Protein AF-A0A0P7CCX8-F1 (afdb_monomer)

Foldseek 3Di:
DFQLQPDFFDWDDDVVQQKIKGKTWDAWDDDPPFIWTKMWIFIWHQDAVQQKIKTFIDIWIQTPVRDIDRPPDPCPRLDMDMDHHPDDDSVVSVVVVVVVSVVVSVCSVVVRCRDDPPPPPPPPPPPPDPPPPPDDDPPDPDDDDD

Nearest PDB structures (foldseek):
  5adx-assembly1_L  TM=3.249E-01  e=1.272E+00  Sus scrofa

pLDDT: mean 76.31, std 19.61, range [38.09, 97.62]

Radius of gyration: 26.57 Å; Cα contacts (8 Å, |Δi|>4): 215; chains: 1; bounding box: 50×37×101 Å

Sequence (146 aa):
MSLITEREPTLLVNDADRRLTYRWVVRRVDEDIDPATLVVNLKIRHHGPSKEFYAELRNETETDRGIGIEKFGWNDPVWHRRKPVARYSRKGLRAFAEATLAALRQADAAGEPLHVDLVDTPPAADPSDTSPPAAAPVDGLSHGAQ

Mean predicted aligned error: 12.58 Å

Structure (mmCIF, N/CA/C/O backbone):
data_AF-A0A0P7CCX8-F1
#
_entry.id   AF-A0A0P7CCX8-F1
#
loop_
_atom_site.group_PDB
_atom_site.id
_atom_site.type_symbol
_atom_site.label_atom_id
_atom_site.label_alt_id
_atom_site.label_comp_id
_atom_site.label_asym_id
_atom_site.label_entity_id
_atom_site.label_seq_id
_atom_site.pdbx_PDB_ins_code
_atom_site.Cartn_x
_atom_site.Cartn_y
_atom_site.Cartn_z
_atom_site.occupancy
_atom_site.B_iso_or_equiv
_atom_site.auth_seq_id
_atom_site.auth_comp_id
_atom_site.auth_asym_id
_atom_site.auth_atom_id
_atom_site.pdbx_PDB_model_num
ATOM 1 N N . MET A 1 1 ? 12.839 -14.669 -7.012 1.00 58.09 1 MET A N 1
ATOM 2 C CA . MET A 1 1 ? 13.257 -13.811 -5.882 1.00 58.09 1 MET A CA 1
ATOM 3 C C . MET A 1 1 ? 12.123 -12.852 -5.604 1.00 58.09 1 MET A C 1
ATOM 5 O O . MET A 1 1 ? 11.561 -12.334 -6.563 1.00 58.09 1 MET A O 1
ATOM 9 N N . SER A 1 2 ? 11.751 -12.686 -4.337 1.00 71.94 2 SER A N 1
ATOM 10 C CA . SER A 1 2 ? 10.514 -12.016 -3.933 1.00 71.94 2 SER A CA 1
ATOM 11 C C . SER A 1 2 ? 10.769 -10.570 -3.517 1.00 71.94 2 SER A C 1
ATOM 13 O O . SER A 1 2 ? 11.336 -10.310 -2.457 1.00 71.94 2 SER A O 1
ATOM 15 N N . LEU A 1 3 ? 10.358 -9.608 -4.349 1.00 77.56 3 LEU A N 1
ATOM 16 C CA . LEU A 1 3 ? 10.630 -8.182 -4.133 1.00 77.56 3 LEU A CA 1
ATOM 17 C C . LEU A 1 3 ? 10.135 -7.679 -2.766 1.00 77.56 3 LEU A C 1
ATOM 19 O O . LEU A 1 3 ? 10.842 -6.926 -2.096 1.00 77.56 3 LEU A O 1
ATOM 23 N N . ILE A 1 4 ? 8.923 -8.070 -2.368 1.00 82.31 4 ILE A N 1
ATOM 24 C CA . ILE A 1 4 ? 8.215 -7.478 -1.226 1.00 82.31 4 ILE A CA 1
ATOM 25 C C . ILE A 1 4 ? 8.736 -8.029 0.110 1.00 82.31 4 ILE A C 1
ATOM 27 O O . ILE A 1 4 ? 8.808 -7.298 1.104 1.00 82.31 4 ILE A O 1
ATOM 31 N N . THR A 1 5 ? 9.114 -9.308 0.137 1.00 80.50 5 THR A N 1
ATOM 32 C CA . THR A 1 5 ? 9.679 -9.963 1.325 1.00 80.50 5 THR A CA 1
ATOM 33 C C . THR A 1 5 ? 11.162 -9.646 1.516 1.00 80.50 5 THR A C 1
ATOM 35 O O . THR A 1 5 ? 11.599 -9.468 2.650 1.00 80.50 5 THR A O 1
ATOM 38 N N . GLU A 1 6 ? 11.941 -9.547 0.435 1.00 79.56 6 GLU A N 1
ATOM 39 C CA . GLU A 1 6 ? 13.407 -9.430 0.513 1.00 79.56 6 GLU A CA 1
ATOM 40 C C . GLU A 1 6 ? 13.910 -7.980 0.592 1.00 79.56 6 GLU A C 1
ATOM 42 O O . GLU A 1 6 ? 15.049 -7.751 1.004 1.00 79.56 6 GLU A O 1
ATOM 47 N N . ARG A 1 7 ? 13.098 -6.988 0.193 1.00 85.06 7 ARG A N 1
ATOM 48 C CA . ARG A 1 7 ? 13.509 -5.574 0.163 1.00 85.06 7 ARG A CA 1
ATOM 49 C C . ARG A 1 7 ? 12.637 -4.698 1.052 1.00 85.06 7 ARG A C 1
ATOM 51 O O . ARG A 1 7 ? 11.408 -4.794 1.059 1.00 85.06 7 ARG A O 1
ATOM 58 N N . GLU A 1 8 ? 13.284 -3.774 1.754 1.00 90.31 8 GLU A N 1
ATOM 59 C CA . GLU A 1 8 ? 12.583 -2.737 2.503 1.00 90.31 8 GLU A CA 1
ATOM 60 C C . GLU A 1 8 ? 12.073 -1.638 1.554 1.00 90.31 8 GLU A C 1
ATOM 62 O O . GLU A 1 8 ? 12.849 -1.118 0.746 1.00 90.31 8 GLU A O 1
ATOM 67 N N . PRO A 1 9 ? 10.780 -1.276 1.622 1.00 92.75 9 PRO A N 1
ATOM 68 C CA . PRO A 1 9 ? 10.239 -0.174 0.842 1.00 92.75 9 PRO A CA 1
ATOM 69 C C . PRO A 1 9 ? 10.674 1.184 1.386 1.00 92.75 9 PRO A C 1
ATOM 71 O O . PRO A 1 9 ? 10.844 1.383 2.590 1.00 92.75 9 PRO A O 1
ATOM 74 N N . THR A 1 10 ? 10.671 2.180 0.509 1.00 94.12 10 THR A N 1
ATOM 75 C CA . THR A 1 10 ? 10.645 3.581 0.928 1.00 94.12 10 THR A CA 1
ATOM 76 C C . THR A 1 10 ? 9.229 3.950 1.362 1.00 94.12 10 THR A C 1
ATOM 78 O O . THR A 1 10 ? 8.278 3.794 0.594 1.00 94.12 10 THR A O 1
ATOM 81 N N . LEU A 1 11 ? 9.071 4.470 2.581 1.00 95.00 11 LEU A N 1
ATOM 82 C CA . LEU A 1 11 ? 7.791 4.988 3.064 1.00 95.00 11 LEU A CA 1
ATOM 83 C C . LEU A 1 11 ? 7.630 6.467 2.694 1.00 95.00 11 LEU A C 1
ATOM 85 O O . LEU A 1 11 ? 8.363 7.325 3.182 1.00 95.00 11 LEU A O 1
ATOM 89 N N . LEU A 1 12 ? 6.612 6.767 1.894 1.00 93.25 12 LEU A N 1
ATOM 90 C CA . LEU A 1 12 ? 6.187 8.122 1.558 1.00 93.25 12 LEU A CA 1
ATOM 91 C C . LEU A 1 12 ? 4.943 8.483 2.375 1.00 93.25 12 LEU A C 1
ATOM 93 O O . LEU A 1 12 ? 3.960 7.738 2.400 1.00 93.25 12 LEU A O 1
ATOM 97 N N . VAL A 1 13 ? 4.975 9.637 3.041 1.00 93.94 13 VAL A N 1
ATOM 98 C CA . VAL A 1 13 ? 3.883 10.117 3.899 1.00 93.94 13 VAL A CA 1
ATOM 99 C C . VAL A 1 13 ? 3.285 11.377 3.296 1.00 93.94 13 VAL A C 1
ATOM 101 O O . VAL A 1 13 ? 3.977 12.378 3.140 1.00 93.94 13 VAL A O 1
ATOM 104 N N . ASN A 1 14 ? 1.987 11.345 3.001 1.00 92.06 14 ASN A N 1
ATOM 105 C CA . ASN A 1 14 ? 1.219 12.531 2.646 1.00 92.06 14 ASN A CA 1
ATOM 106 C C . ASN A 1 14 ? 0.101 12.726 3.679 1.00 92.06 14 ASN A C 1
ATOM 108 O O . ASN A 1 14 ? -0.954 12.089 3.628 1.00 92.06 14 ASN A O 1
ATOM 112 N N . ASP A 1 15 ? 0.356 13.607 4.646 1.00 86.50 15 ASP A N 1
ATOM 113 C CA . ASP A 1 15 ? -0.596 13.925 5.711 1.00 86.50 15 ASP A CA 1
ATOM 114 C C . ASP A 1 15 ? -1.834 14.679 5.201 1.00 86.50 15 ASP A C 1
ATOM 116 O O . ASP A 1 15 ? -2.921 14.477 5.750 1.00 86.50 15 ASP A O 1
ATOM 120 N N . ALA A 1 16 ? -1.694 15.509 4.158 1.00 87.25 16 ALA A N 1
ATOM 121 C CA . ALA A 1 16 ? -2.804 16.271 3.580 1.00 87.25 16 ALA A CA 1
ATOM 122 C C . ALA A 1 16 ? -3.857 15.329 2.976 1.00 87.25 16 ALA A C 1
ATOM 124 O O . ALA A 1 16 ? -5.046 15.443 3.278 1.00 87.25 16 ALA A O 1
ATOM 125 N N . ASP A 1 17 ? -3.392 14.312 2.249 1.00 86.69 17 ASP A N 1
ATOM 126 C CA . ASP A 1 17 ? -4.238 13.299 1.611 1.00 86.69 17 ASP A CA 1
ATOM 127 C C . ASP A 1 17 ? -4.553 12.110 2.526 1.00 86.69 17 ASP A C 1
ATOM 129 O O . ASP A 1 17 ? -5.236 11.168 2.118 1.00 86.69 17 ASP A O 1
ATOM 133 N N . ARG A 1 18 ? -4.059 12.126 3.775 1.00 92.44 18 ARG A N 1
ATOM 134 C CA . ARG A 1 18 ? -4.207 11.022 4.741 1.00 92.44 18 ARG A CA 1
ATOM 135 C C . ARG A 1 18 ? -3.767 9.690 4.123 1.00 92.44 18 ARG A C 1
ATOM 137 O O . ARG A 1 18 ? -4.472 8.680 4.236 1.00 92.44 18 ARG A O 1
ATOM 144 N N . ARG A 1 19 ? -2.616 9.718 3.445 1.00 94.75 19 ARG A N 1
ATOM 145 C CA . ARG A 1 19 ? -2.086 8.624 2.630 1.00 94.75 19 ARG A CA 1
ATOM 146 C C . ARG A 1 19 ? -0.672 8.240 3.060 1.00 94.75 19 ARG A C 1
ATOM 148 O O . ARG A 1 19 ? 0.176 9.095 3.306 1.00 94.75 19 ARG A O 1
ATOM 155 N N . LEU A 1 20 ? -0.431 6.938 3.114 1.00 96.56 20 LEU A N 1
ATOM 156 C CA . LEU A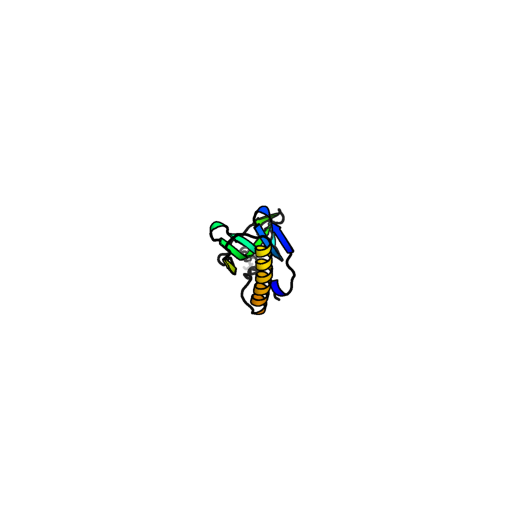 1 20 ? 0.880 6.320 3.280 1.00 96.56 20 LEU A CA 1
ATOM 157 C C . LEU A 1 20 ? 1.144 5.455 2.049 1.00 96.56 20 LEU A C 1
ATOM 159 O O . LEU A 1 20 ? 0.250 4.722 1.631 1.00 96.56 20 LEU A O 1
ATOM 163 N N . THR A 1 21 ? 2.346 5.525 1.488 1.00 95.25 21 THR A N 1
ATOM 164 C CA . THR A 1 21 ? 2.742 4.683 0.355 1.00 95.25 21 THR A CA 1
ATOM 165 C C . THR A 1 21 ? 4.041 3.970 0.684 1.00 95.25 21 THR A C 1
ATOM 167 O O . THR A 1 21 ? 5.037 4.630 0.965 1.00 95.25 21 THR A O 1
ATOM 170 N N . TYR A 1 22 ? 4.041 2.642 0.628 1.00 94.94 22 TYR A N 1
ATOM 171 C CA . TYR A 1 22 ? 5.276 1.861 0.621 1.00 94.94 22 TYR A CA 1
ATOM 172 C C . TYR A 1 22 ? 5.675 1.611 -0.830 1.00 94.94 22 TYR A C 1
ATOM 174 O O . TYR A 1 22 ? 4.886 1.046 -1.587 1.00 94.94 22 TYR A O 1
ATOM 182 N N . ARG A 1 23 ? 6.864 2.076 -1.212 1.00 92.44 23 ARG A N 1
ATOM 183 C CA . ARG A 1 23 ? 7.369 2.044 -2.585 1.00 92.44 23 ARG A CA 1
ATOM 184 C C . ARG A 1 23 ? 8.579 1.126 -2.695 1.00 92.44 23 ARG A C 1
ATOM 186 O O . ARG A 1 23 ? 9.575 1.342 -2.005 1.00 92.44 23 ARG A O 1
ATOM 193 N N . TRP A 1 24 ? 8.527 0.176 -3.621 1.00 90.56 24 TRP A N 1
ATOM 194 C CA . TRP A 1 24 ? 9.667 -0.642 -4.030 1.00 90.56 24 TRP A CA 1
ATOM 195 C C . TRP A 1 24 ? 10.103 -0.260 -5.438 1.00 90.56 24 TRP A C 1
ATOM 197 O O . TRP A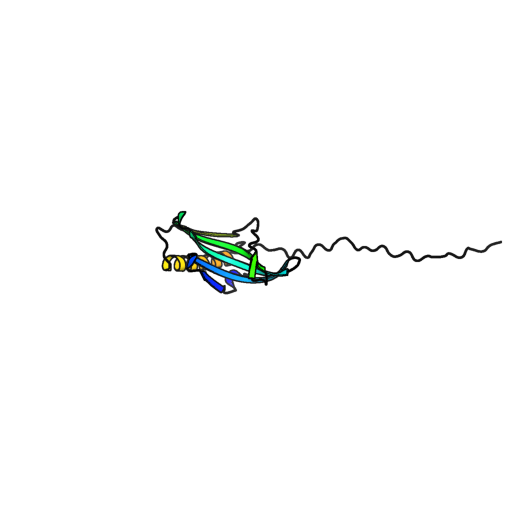 1 24 ? 9.291 -0.228 -6.360 1.00 90.56 24 TRP A O 1
ATOM 207 N N . VAL A 1 25 ? 11.396 0.005 -5.614 1.00 87.50 25 VAL A N 1
ATOM 208 C CA . VAL A 1 25 ? 11.995 0.168 -6.942 1.00 87.50 25 VAL A CA 1
ATOM 209 C C . VAL A 1 25 ? 12.357 -1.212 -7.479 1.00 87.50 25 VAL A C 1
ATOM 211 O O . VAL A 1 25 ? 13.091 -1.962 -6.828 1.00 87.50 25 VAL A O 1
ATOM 214 N N . VAL A 1 26 ? 11.832 -1.547 -8.657 1.00 83.25 26 VAL A N 1
ATOM 215 C CA . VAL A 1 26 ? 12.048 -2.854 -9.285 1.00 83.25 26 VAL A CA 1
ATOM 216 C C . VAL A 1 26 ? 13.262 -2.799 -10.200 1.00 83.25 26 VAL A C 1
ATOM 218 O O . VAL A 1 26 ? 14.284 -3.418 -9.901 1.00 83.25 26 VAL A O 1
ATOM 221 N N . ARG A 1 27 ? 13.148 -2.046 -11.301 1.00 81.56 27 ARG A N 1
ATOM 222 C CA . ARG A 1 27 ? 14.163 -1.929 -12.354 1.00 81.56 27 ARG A CA 1
ATOM 223 C C . ARG A 1 27 ? 13.951 -0.674 -13.199 1.00 81.56 27 ARG A C 1
ATOM 225 O O . ARG A 1 27 ? 12.877 -0.076 -13.169 1.00 81.56 27 ARG A O 1
ATOM 232 N N . ARG A 1 28 ? 14.970 -0.316 -13.979 1.00 81.00 28 ARG A N 1
ATOM 233 C CA . ARG A 1 28 ? 14.819 0.604 -15.111 1.00 81.00 28 ARG A CA 1
ATOM 234 C C . ARG A 1 28 ? 14.102 -0.103 -16.260 1.00 81.00 28 ARG A C 1
ATOM 236 O O . ARG A 1 28 ? 14.309 -1.299 -16.460 1.00 81.00 28 ARG A O 1
ATOM 243 N N . VAL A 1 29 ? 13.249 0.634 -16.955 1.00 76.56 29 VAL A N 1
ATOM 244 C CA . VAL A 1 29 ? 12.533 0.200 -18.153 1.00 76.56 2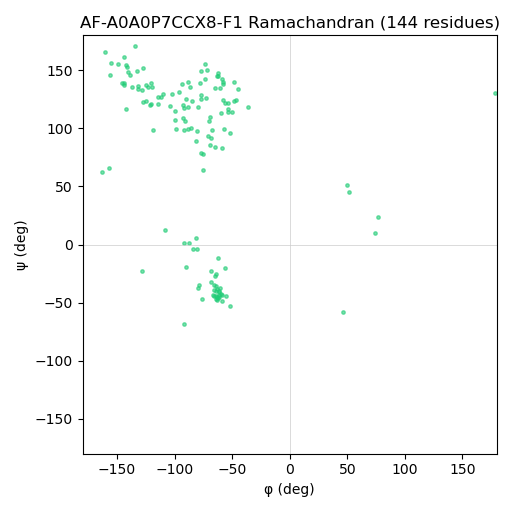9 VAL A CA 1
ATOM 245 C C . VAL A 1 29 ? 12.686 1.283 -19.213 1.00 76.56 29 VAL A C 1
ATOM 247 O O . VAL A 1 29 ? 12.576 2.469 -18.901 1.00 76.56 29 VAL A O 1
ATOM 250 N N . ASP A 1 30 ? 12.951 0.872 -20.446 1.00 69.56 30 ASP A N 1
ATOM 251 C CA . ASP A 1 30 ? 12.956 1.774 -21.592 1.00 69.56 30 ASP A CA 1
ATOM 252 C C . ASP A 1 30 ? 11.542 1.766 -22.178 1.00 69.56 30 ASP A C 1
ATOM 254 O O . ASP A 1 30 ? 11.108 0.771 -22.756 1.00 69.56 30 ASP A O 1
ATOM 258 N N . GLU A 1 31 ? 10.780 2.840 -21.962 1.00 64.06 31 GLU A N 1
ATOM 259 C CA . GLU A 1 31 ? 9.474 3.010 -22.601 1.00 64.06 31 GLU A CA 1
ATOM 260 C C . GLU A 1 31 ? 9.635 3.923 -23.816 1.00 64.06 31 GLU A C 1
ATOM 262 O O . GLU A 1 31 ? 9.678 5.138 -23.645 1.00 64.06 31 GLU A O 1
ATOM 267 N N . ASP A 1 32 ? 9.717 3.325 -25.012 1.00 60.62 32 ASP A N 1
ATOM 268 C CA . ASP A 1 32 ? 9.774 3.908 -26.369 1.00 60.62 32 ASP A CA 1
ATOM 269 C C . ASP A 1 32 ? 10.738 5.096 -26.599 1.00 60.62 32 ASP A C 1
ATOM 271 O O . ASP A 1 32 ? 11.595 5.037 -27.477 1.00 60.62 32 ASP A O 1
ATOM 275 N N . ILE A 1 33 ? 10.592 6.199 -25.863 1.00 59.09 33 ILE A N 1
ATOM 276 C CA . ILE A 1 33 ? 11.281 7.481 -26.063 1.00 59.09 33 ILE A CA 1
ATOM 277 C C . ILE A 1 33 ? 11.947 7.996 -24.770 1.00 59.09 33 ILE A C 1
ATOM 279 O O . ILE A 1 33 ? 12.897 8.773 -24.856 1.00 59.09 33 ILE A O 1
ATOM 283 N N . ASP A 1 34 ? 11.506 7.570 -23.579 1.00 63.56 34 ASP A N 1
ATOM 284 C CA . ASP A 1 34 ? 12.025 8.074 -22.300 1.00 63.56 34 ASP A CA 1
ATOM 285 C C . ASP A 1 34 ? 12.377 6.920 -21.331 1.00 63.56 34 ASP A C 1
ATOM 287 O O . ASP A 1 34 ? 11.567 6.012 -21.116 1.00 63.56 34 ASP A O 1
ATOM 291 N N . PRO A 1 35 ? 13.557 6.959 -20.679 1.00 69.44 35 PRO A N 1
ATOM 292 C CA . PRO A 1 35 ? 13.874 6.024 -19.613 1.00 69.44 35 PRO A CA 1
ATOM 293 C C . PRO A 1 35 ? 12.930 6.239 -18.430 1.00 69.44 35 PRO A C 1
ATOM 295 O O . PRO A 1 35 ? 12.674 7.360 -17.970 1.00 69.44 35 PRO A O 1
ATOM 298 N N . ALA A 1 36 ? 12.430 5.132 -17.902 1.00 77.12 36 ALA A N 1
ATOM 299 C CA . ALA A 1 36 ? 11.546 5.131 -16.760 1.00 77.12 36 ALA A CA 1
ATOM 300 C C . ALA A 1 36 ? 11.956 4.068 -15.740 1.00 77.12 36 ALA A C 1
ATOM 302 O O . ALA A 1 36 ? 12.866 3.259 -15.932 1.00 77.12 36 ALA A O 1
ATOM 303 N N . THR A 1 37 ? 11.317 4.120 -14.581 1.00 83.12 37 THR A N 1
ATOM 304 C CA . THR A 1 37 ? 11.552 3.203 -13.476 1.00 83.12 37 THR A CA 1
ATOM 305 C C . THR A 1 37 ? 10.262 2.481 -13.160 1.00 83.12 37 THR A C 1
ATOM 307 O O . THR A 1 37 ? 9.269 3.103 -12.790 1.00 83.12 37 THR A O 1
ATOM 310 N N . LEU A 1 38 ? 10.296 1.157 -13.246 1.00 81.81 38 LEU A N 1
ATOM 311 C CA . LEU A 1 38 ? 9.221 0.325 -12.744 1.00 81.81 38 LEU A CA 1
ATOM 312 C C . LEU A 1 38 ? 9.256 0.322 -11.216 1.00 81.81 38 LEU A C 1
ATOM 314 O O . LEU A 1 38 ? 10.275 -0.015 -10.596 1.00 81.81 38 LEU A O 1
ATOM 318 N N . VAL A 1 39 ? 8.127 0.667 -10.611 1.00 86.00 39 VAL A N 1
ATOM 319 C CA . VAL A 1 39 ? 7.931 0.670 -9.166 1.00 86.00 39 VAL A CA 1
ATOM 320 C C . VAL A 1 39 ? 6.685 -0.121 -8.790 1.00 86.00 39 VAL A C 1
ATOM 322 O O . VAL A 1 39 ? 5.721 -0.208 -9.546 1.00 86.00 39 VAL A O 1
ATOM 325 N N . VAL A 1 40 ? 6.701 -0.678 -7.586 1.00 87.88 40 VAL A N 1
ATOM 326 C CA . VAL A 1 40 ? 5.530 -1.284 -6.952 1.00 87.88 40 VAL A CA 1
ATOM 327 C C . VAL A 1 40 ? 5.146 -0.410 -5.769 1.00 87.88 40 VAL A C 1
ATOM 329 O O . VAL A 1 40 ? 5.989 -0.107 -4.922 1.00 87.88 40 VAL A 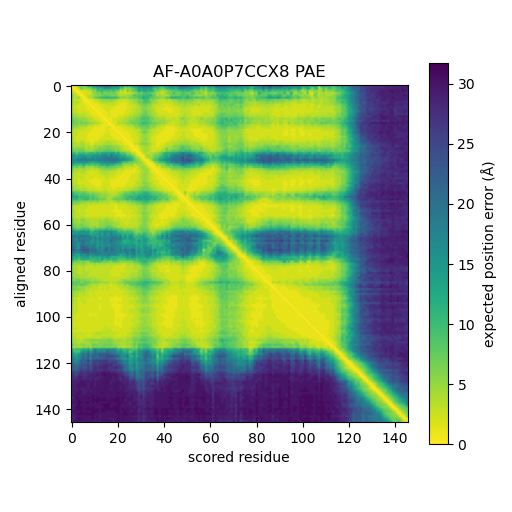O 1
ATOM 332 N N . ASN A 1 41 ? 3.883 0.003 -5.708 1.00 91.44 41 ASN A N 1
ATOM 333 C CA . ASN A 1 41 ? 3.366 0.900 -4.684 1.00 91.44 41 ASN A CA 1
ATOM 334 C C . ASN A 1 41 ? 2.221 0.241 -3.914 1.00 91.44 41 ASN A C 1
ATOM 336 O O . ASN A 1 41 ? 1.172 -0.064 -4.477 1.00 91.44 41 ASN A O 1
ATOM 340 N N . LEU A 1 42 ? 2.387 0.095 -2.598 1.00 94.12 42 LEU A N 1
ATOM 341 C CA . LEU A 1 42 ? 1.291 -0.180 -1.671 1.00 94.12 42 LEU A CA 1
ATOM 342 C C . LEU A 1 42 ? 0.753 1.155 -1.152 1.00 94.12 42 LEU A C 1
ATOM 344 O O . LEU A 1 42 ? 1.326 1.747 -0.233 1.00 94.12 42 LEU A O 1
ATOM 348 N N . LYS A 1 43 ? -0.343 1.633 -1.742 1.00 95.06 43 LYS A N 1
ATOM 349 C CA . LYS A 1 43 ? -1.022 2.881 -1.371 1.00 95.06 43 LYS A CA 1
ATOM 350 C C . LYS A 1 43 ? -2.076 2.597 -0.308 1.00 95.06 43 LYS A C 1
ATOM 352 O O . LYS A 1 43 ? -2.975 1.789 -0.513 1.00 95.06 43 LYS A O 1
ATOM 357 N N . ILE A 1 44 ? -1.996 3.295 0.820 1.00 96.69 44 ILE A N 1
ATOM 358 C CA . ILE A 1 44 ? -2.889 3.134 1.971 1.00 96.69 44 ILE A CA 1
ATOM 359 C C . ILE A 1 44 ? -3.510 4.480 2.310 1.00 96.69 44 ILE A C 1
ATOM 361 O O . ILE A 1 44 ? -2.798 5.446 2.576 1.00 96.69 44 ILE A O 1
ATOM 365 N N . ARG A 1 45 ? -4.840 4.557 2.329 1.00 95.38 45 ARG A N 1
ATOM 366 C CA . ARG A 1 45 ? -5.575 5.808 2.556 1.00 95.38 45 ARG A CA 1
ATOM 367 C C . ARG A 1 45 ? -6.844 5.602 3.368 1.00 95.38 45 ARG A C 1
ATOM 369 O O . ARG A 1 45 ? -7.381 4.502 3.458 1.00 95.38 45 ARG A O 1
ATOM 376 N N . HIS A 1 46 ? -7.350 6.690 3.937 1.00 93.81 46 HIS A N 1
ATOM 377 C CA . HIS A 1 46 ? -8.695 6.731 4.502 1.00 93.81 46 HIS A CA 1
ATOM 378 C C . HIS A 1 46 ? -9.701 7.212 3.459 1.00 93.81 46 HIS A C 1
ATOM 380 O O . HIS A 1 46 ? -9.645 8.367 3.034 1.00 93.81 46 HIS A O 1
ATOM 386 N N . HIS A 1 47 ? -10.665 6.366 3.106 1.00 88.25 47 HIS A N 1
ATOM 387 C CA . HIS A 1 47 ? -11.768 6.760 2.242 1.00 88.25 47 HIS A CA 1
ATOM 388 C C . HIS A 1 47 ? -12.912 7.320 3.096 1.00 88.25 47 HIS A C 1
ATOM 390 O O . HIS A 1 47 ? -13.674 6.581 3.717 1.00 88.25 47 HIS A O 1
ATOM 396 N N . GLY A 1 48 ? -12.998 8.655 3.161 1.00 82.19 48 GLY A N 1
ATOM 397 C CA . GLY A 1 48 ? -13.964 9.380 3.996 1.00 82.19 48 GLY A CA 1
ATOM 398 C C . GLY A 1 48 ? -15.420 8.948 3.808 1.00 82.19 48 GLY A C 1
ATOM 399 O O . GLY A 1 48 ? -16.051 8.587 4.802 1.00 82.19 48 GLY A O 1
ATOM 400 N N . PRO A 1 49 ? -15.938 8.938 2.567 1.00 85.12 49 PRO A N 1
ATOM 401 C CA . PRO A 1 49 ? -17.322 8.557 2.292 1.00 85.12 49 PRO A CA 1
ATOM 402 C C . PRO A 1 49 ? -17.655 7.117 2.705 1.00 85.12 49 PRO A C 1
ATOM 404 O O . PRO A 1 49 ? -18.700 6.881 3.303 1.00 85.12 49 PRO A O 1
ATOM 407 N N . SER A 1 50 ? -16.743 6.171 2.457 1.00 85.81 50 SER A N 1
ATOM 408 C CA . SER A 1 50 ? -16.952 4.746 2.767 1.00 85.81 50 SER A CA 1
ATOM 409 C C . SER A 1 50 ? -16.617 4.369 4.211 1.00 85.81 50 SER A C 1
ATOM 411 O O . SER A 1 50 ? -16.826 3.222 4.593 1.00 85.81 50 SER A O 1
ATOM 413 N N . LYS A 1 51 ? -16.100 5.309 5.021 1.00 92.94 51 LYS A N 1
ATOM 414 C CA . LYS A 1 51 ? -15.691 5.063 6.413 1.00 92.94 51 LYS A CA 1
ATOM 415 C C . LYS A 1 51 ? -14.791 3.832 6.543 1.00 92.94 51 LYS A C 1
ATOM 417 O O . LYS A 1 51 ? -15.027 2.935 7.351 1.00 92.94 51 LYS A O 1
ATOM 422 N N . GLU A 1 52 ? -13.742 3.782 5.736 1.00 95.94 52 GLU A N 1
ATOM 423 C CA . GLU A 1 52 ? -12.794 2.673 5.749 1.00 95.94 52 GLU A CA 1
ATOM 424 C C . GLU A 1 52 ? -11.361 3.153 5.536 1.00 95.94 52 GLU A C 1
ATOM 426 O O . GLU A 1 52 ? -11.100 4.195 4.928 1.00 95.94 52 GLU A O 1
ATOM 431 N N . PHE A 1 53 ? -10.418 2.369 6.044 1.00 96.69 53 PHE A N 1
ATOM 432 C CA . PHE A 1 53 ? -9.074 2.366 5.499 1.00 96.69 53 PHE A CA 1
ATOM 433 C C . PHE A 1 53 ? -9.017 1.379 4.342 1.00 96.69 53 PHE A C 1
ATOM 435 O O . PHE A 1 53 ? -9.523 0.260 4.448 1.00 96.69 53 PHE A O 1
ATOM 442 N N . TYR A 1 54 ? -8.383 1.803 3.260 1.00 95.75 54 TYR A N 1
ATOM 443 C CA . TYR A 1 54 ? -8.224 1.025 2.047 1.00 95.75 54 TYR A CA 1
ATOM 444 C C . TYR A 1 54 ? -6.752 0.997 1.660 1.00 95.75 54 TYR A C 1
ATOM 446 O O . TYR A 1 54 ? -6.079 2.031 1.690 1.00 95.75 54 TYR A O 1
ATOM 454 N N . ALA A 1 55 ? -6.270 -0.194 1.337 1.00 96.06 55 ALA A N 1
ATOM 455 C CA . ALA A 1 55 ? -4.934 -0.451 0.851 1.00 96.06 55 ALA A CA 1
ATOM 456 C C . ALA A 1 55 ? -5.014 -1.157 -0.498 1.00 96.06 55 ALA A C 1
ATOM 458 O O . ALA A 1 55 ? -5.775 -2.112 -0.646 1.00 96.06 55 ALA A O 1
ATOM 459 N N . GLU A 1 56 ? -4.199 -0.714 -1.442 1.00 94.00 56 GLU A N 1
ATOM 460 C CA . GLU A 1 56 ? -4.056 -1.332 -2.754 1.00 94.00 56 GLU A CA 1
ATOM 461 C C . GLU A 1 56 ? -2.583 -1.402 -3.140 1.00 94.00 56 GLU A C 1
ATOM 463 O O . GLU A 1 56 ? -1.839 -0.439 -2.945 1.00 94.00 56 GLU A O 1
ATOM 468 N N . LEU A 1 57 ? -2.172 -2.552 -3.657 1.00 91.31 57 LEU A N 1
ATOM 469 C CA . LEU A 1 57 ? -0.882 -2.760 -4.288 1.00 91.31 57 LEU A CA 1
ATOM 470 C C . LEU A 1 57 ? -1.054 -2.608 -5.797 1.00 91.31 57 LEU A C 1
ATOM 472 O O . LEU A 1 57 ? -1.975 -3.190 -6.373 1.00 91.31 57 LEU A O 1
ATOM 476 N N . ARG A 1 58 ? -0.183 -1.815 -6.415 1.00 87.56 58 ARG A N 1
ATOM 477 C CA . ARG A 1 58 ? -0.203 -1.525 -7.851 1.00 87.56 58 ARG A CA 1
ATOM 478 C C . ARG A 1 58 ? 1.207 -1.462 -8.415 1.00 87.56 58 ARG A C 1
ATOM 480 O O . ARG A 1 58 ? 2.139 -1.083 -7.699 1.00 87.56 58 ARG A O 1
ATOM 487 N N . ASN A 1 59 ? 1.330 -1.766 -9.701 1.00 82.75 59 ASN A N 1
ATOM 488 C CA . ASN A 1 59 ? 2.547 -1.510 -10.465 1.00 82.75 59 ASN A CA 1
ATOM 489 C C . ASN A 1 59 ? 2.427 -0.147 -11.149 1.00 82.75 59 ASN A C 1
ATOM 491 O O . ASN A 1 59 ? 1.368 0.209 -11.657 1.00 82.75 59 ASN A O 1
ATOM 495 N N . GLU A 1 60 ? 3.502 0.632 -11.147 1.00 81.00 60 GLU A N 1
ATOM 496 C CA . GLU A 1 60 ? 3.540 1.967 -11.743 1.00 81.00 60 GLU A CA 1
ATOM 497 C C . GLU A 1 60 ? 4.865 2.163 -12.482 1.00 81.00 60 GLU A C 1
ATOM 499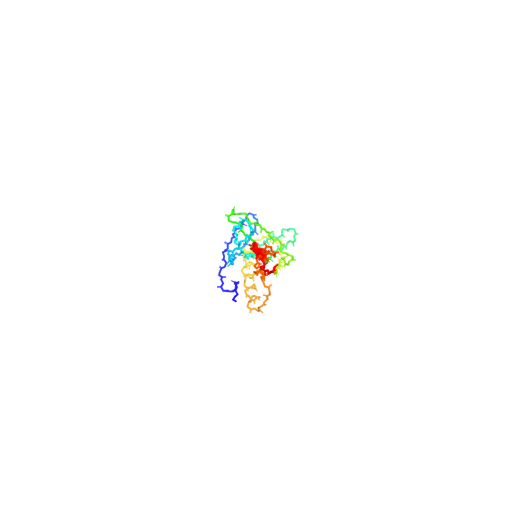 O O . GLU A 1 60 ? 5.906 1.670 -12.044 1.00 81.00 60 GLU A O 1
ATOM 504 N N . THR A 1 61 ? 4.836 2.913 -13.583 1.00 77.88 61 THR A N 1
ATOM 505 C CA . THR A 1 61 ? 6.050 3.363 -14.264 1.00 77.88 61 THR A CA 1
ATOM 506 C C . THR A 1 61 ? 6.279 4.841 -13.948 1.00 77.88 61 THR A C 1
ATOM 508 O O . THR A 1 61 ? 5.457 5.708 -14.250 1.00 77.88 61 THR A O 1
ATOM 511 N N . GLU A 1 62 ? 7.405 5.150 -13.315 1.00 77.06 62 GLU A N 1
ATOM 512 C CA . GLU A 1 62 ? 7.809 6.513 -12.982 1.00 77.06 62 GLU A CA 1
ATOM 513 C C . GLU A 1 62 ? 8.828 7.012 -14.001 1.00 77.06 62 GLU A C 1
ATOM 515 O O . GLU A 1 62 ? 9.932 6.476 -14.092 1.00 77.06 62 GLU A O 1
ATOM 520 N N . THR A 1 63 ? 8.461 8.032 -14.777 1.00 71.62 63 THR A N 1
ATOM 521 C CA . THR A 1 63 ? 9.384 8.653 -15.736 1.00 71.62 63 THR A CA 1
ATOM 522 C C . THR A 1 63 ? 10.450 9.473 -15.007 1.00 71.62 63 THR A C 1
ATOM 524 O O . THR A 1 63 ? 10.179 10.063 -13.957 1.00 71.62 63 THR A O 1
ATOM 527 N N . ASP A 1 64 ? 11.648 9.592 -15.587 1.00 66.06 64 ASP A N 1
ATOM 528 C CA . ASP A 1 64 ? 12.743 10.397 -15.011 1.00 66.06 64 ASP A CA 1
ATOM 529 C C . ASP A 1 64 ? 12.428 11.899 -14.892 1.00 66.06 64 ASP A C 1
ATOM 531 O O . ASP A 1 64 ? 13.127 12.641 -14.202 1.00 66.06 64 ASP A O 1
ATOM 535 N N . ARG A 1 65 ? 11.338 12.363 -15.513 1.00 62.94 65 ARG A N 1
ATOM 536 C CA . ARG A 1 65 ? 10.830 13.737 -15.377 1.00 62.94 65 ARG A CA 1
ATOM 537 C C . ARG A 1 65 ? 10.001 13.946 -14.102 1.00 62.94 65 ARG A C 1
ATOM 539 O O . ARG A 1 65 ? 9.421 15.014 -13.925 1.00 62.94 65 ARG A O 1
ATOM 546 N N . GLY A 1 66 ? 9.917 12.940 -13.226 1.00 53.59 66 GLY A N 1
ATOM 547 C CA . GLY A 1 66 ? 9.160 12.996 -11.971 1.00 53.59 66 GLY A CA 1
ATOM 548 C C . GLY A 1 66 ? 7.643 12.922 -12.159 1.00 53.59 66 GLY A C 1
ATOM 549 O O . GLY A 1 66 ? 6.891 13.138 -11.209 1.00 53.59 66 GLY A O 1
ATOM 550 N N . ILE A 1 67 ? 7.182 12.618 -13.376 1.00 56.91 67 ILE A N 1
ATOM 551 C CA . ILE A 1 67 ? 5.773 12.374 -13.674 1.00 56.91 67 ILE A CA 1
ATOM 552 C C . ILE A 1 67 ? 5.548 10.867 -13.548 1.00 56.91 67 ILE A C 1
ATOM 554 O O . ILE A 1 67 ? 6.030 10.081 -14.369 1.00 56.91 67 ILE A O 1
ATOM 558 N N . GLY A 1 68 ? 4.833 10.464 -12.499 1.00 53.56 68 GLY A N 1
ATOM 559 C CA . GLY A 1 68 ? 4.327 9.103 -12.376 1.00 53.56 68 GLY A CA 1
ATOM 560 C C . GLY A 1 68 ? 3.241 8.891 -13.420 1.00 53.56 68 GLY A C 1
ATOM 561 O O . GLY A 1 68 ? 2.166 9.484 -13.315 1.00 53.56 68 GLY A O 1
ATOM 562 N N . ILE A 1 69 ? 3.519 8.078 -14.436 1.00 58.41 69 ILE A N 1
ATOM 563 C CA . ILE A 1 69 ? 2.474 7.617 -15.340 1.00 58.41 69 ILE A CA 1
ATOM 564 C C . ILE A 1 69 ? 1.880 6.393 -14.653 1.00 58.41 69 ILE A C 1
ATOM 566 O O . ILE A 1 69 ? 2.447 5.301 -14.679 1.00 58.41 69 ILE A O 1
ATOM 570 N N . GLU A 1 70 ? 0.736 6.583 -13.992 1.00 54.12 70 GLU A N 1
ATOM 571 C CA . GLU A 1 70 ? -0.097 5.464 -13.555 1.00 54.12 70 GLU A CA 1
ATOM 572 C C . GLU A 1 70 ? -0.603 4.754 -14.822 1.00 54.12 70 GLU A C 1
ATOM 574 O O . GLU A 1 70 ? -1.681 5.045 -15.336 1.00 54.12 70 GLU A O 1
ATOM 579 N N . LYS A 1 71 ? 0.202 3.847 -15.386 1.00 53.72 71 LYS A N 1
ATOM 580 C CA . LYS A 1 71 ? -0.282 2.893 -16.378 1.00 53.72 71 LYS A CA 1
ATOM 581 C C . LYS A 1 71 ? -1.167 1.917 -15.622 1.00 53.72 71 LYS A C 1
ATOM 583 O O . LYS A 1 71 ? -0.676 0.970 -15.027 1.00 53.72 71 LYS A O 1
ATOM 588 N N . PHE A 1 72 ? -2.467 2.203 -15.590 1.00 52.31 72 PHE A N 1
ATOM 589 C CA . PHE A 1 72 ? -3.478 1.281 -15.089 1.00 52.31 72 PHE A CA 1
ATOM 590 C C . PHE A 1 72 ? -3.373 -0.012 -15.900 1.00 52.31 72 PHE A C 1
ATOM 592 O O . PHE A 1 72 ? -3.860 -0.082 -17.031 1.00 52.31 72 PHE A O 1
ATOM 599 N N . GLY A 1 73 ? -2.702 -1.022 -15.350 1.00 51.75 73 GLY A N 1
ATOM 600 C CA . GLY A 1 73 ? -2.765 -2.357 -15.905 1.00 51.75 73 GLY A CA 1
ATOM 601 C C . GLY A 1 73 ? -4.207 -2.847 -15.830 1.00 51.75 73 GLY A C 1
ATOM 602 O O . GLY A 1 73 ? -4.943 -2.526 -14.896 1.00 51.75 73 GLY A O 1
ATOM 603 N N . TRP A 1 74 ? -4.617 -3.668 -16.794 1.00 54.72 74 TRP A N 1
ATOM 604 C CA . TRP A 1 74 ? -5.938 -4.312 -16.784 1.00 54.72 74 TRP A CA 1
ATOM 605 C C . TRP A 1 74 ? -6.208 -5.132 -15.508 1.00 54.72 74 TRP A C 1
ATOM 607 O O . TRP A 1 74 ? -7.362 -5.382 -15.177 1.00 54.72 74 TRP A O 1
ATOM 617 N N . ASN A 1 75 ? -5.150 -5.514 -14.786 1.00 64.25 75 ASN A N 1
ATOM 618 C CA . ASN A 1 75 ? -5.198 -6.345 -13.585 1.00 64.25 75 ASN A CA 1
ATOM 619 C C . ASN A 1 75 ? -4.889 -5.568 -12.288 1.00 64.25 75 ASN A C 1
ATOM 621 O O . ASN A 1 75 ? -4.651 -6.192 -11.257 1.00 64.25 75 ASN A O 1
ATOM 625 N N . ASP A 1 76 ? -4.870 -4.228 -12.318 1.00 71.50 76 ASP A N 1
ATOM 626 C CA . ASP A 1 76 ? -4.665 -3.414 -11.117 1.00 71.50 76 ASP A CA 1
ATOM 627 C C . ASP A 1 76 ? -5.992 -3.089 -10.394 1.00 71.50 76 ASP A C 1
ATOM 629 O O . ASP A 1 76 ? -6.982 -2.724 -11.034 1.00 71.50 76 ASP A O 1
ATOM 633 N N . PRO A 1 77 ? -6.026 -3.113 -9.048 1.00 81.00 77 PRO A N 1
ATOM 634 C CA . PRO A 1 77 ? -4.917 -3.459 -8.166 1.00 81.00 77 PRO A CA 1
ATOM 635 C C . PRO A 1 77 ? -4.692 -4.973 -8.089 1.00 81.00 77 PRO A C 1
ATOM 637 O O . PRO A 1 77 ? -5.639 -5.740 -7.934 1.00 81.00 77 PRO A O 1
ATOM 640 N N . VAL A 1 78 ? -3.424 -5.384 -8.102 1.00 87.00 78 VAL A N 1
ATOM 641 C CA . VAL A 1 78 ? -3.021 -6.801 -8.005 1.00 87.00 78 VAL A CA 1
ATOM 642 C C . VAL A 1 78 ? -3.310 -7.412 -6.636 1.00 87.00 78 VAL A C 1
ATOM 644 O O . VAL A 1 78 ? -3.437 -8.624 -6.495 1.00 87.00 78 VAL A O 1
ATOM 647 N N . TRP A 1 79 ? -3.428 -6.570 -5.610 1.00 91.06 79 TRP A N 1
ATOM 648 C CA . TRP A 1 79 ? -3.780 -6.990 -4.263 1.00 91.06 79 TRP A CA 1
ATOM 649 C C . TRP A 1 79 ? -4.401 -5.832 -3.494 1.00 91.06 79 TRP A C 1
ATOM 651 O O . TRP A 1 79 ? -4.009 -4.675 -3.661 1.00 91.06 79 TRP A O 1
ATOM 661 N N . HIS A 1 80 ? -5.363 -6.114 -2.618 1.00 93.75 80 HIS A N 1
ATOM 662 C CA . HIS A 1 80 ? -6.007 -5.072 -1.828 1.00 93.75 80 HIS A CA 1
ATOM 663 C C . HIS A 1 80 ? -6.473 -5.566 -0.459 1.00 93.75 80 HIS A C 1
ATOM 665 O O . HIS A 1 80 ? -6.813 -6.731 -0.256 1.00 93.75 80 HIS A O 1
ATOM 671 N N . ARG A 1 81 ? -6.587 -4.639 0.496 1.00 95.50 81 ARG A N 1
ATOM 672 C CA . ARG A 1 81 ? -7.218 -4.873 1.802 1.00 95.50 81 ARG A CA 1
ATOM 673 C C . ARG A 1 81 ? -8.043 -3.675 2.226 1.00 95.50 81 ARG A C 1
ATOM 675 O O . ARG A 1 81 ? -7.703 -2.528 1.958 1.00 95.50 81 ARG A O 1
ATOM 682 N N . ARG A 1 82 ? -9.115 -3.948 2.962 1.00 96.31 82 ARG A N 1
ATOM 683 C CA . ARG A 1 82 ? -10.001 -2.923 3.518 1.00 96.31 82 ARG A CA 1
ATOM 684 C C . ARG A 1 82 ? -10.295 -3.183 4.983 1.00 96.31 82 ARG A C 1
ATOM 686 O O . ARG A 1 82 ? -10.336 -4.334 5.420 1.00 96.31 82 ARG A O 1
ATOM 693 N N . LYS A 1 83 ? -10.510 -2.109 5.735 1.00 96.38 83 LYS A N 1
ATOM 694 C CA . LYS A 1 83 ? -10.908 -2.157 7.141 1.00 96.38 83 LYS A CA 1
ATOM 695 C C . LYS A 1 83 ? -11.916 -1.045 7.441 1.00 96.38 83 LYS A C 1
ATOM 697 O O . LYS A 1 83 ? -11.529 0.124 7.399 1.00 96.38 83 LYS A O 1
ATOM 702 N N . PRO A 1 84 ? -13.161 -1.379 7.817 1.00 95.75 84 PRO A N 1
ATOM 703 C CA . PRO A 1 84 ? -14.128 -0.390 8.283 1.00 95.75 84 PRO A CA 1
ATOM 704 C C . PRO A 1 84 ? -13.611 0.375 9.506 1.00 95.75 84 PRO A C 1
ATOM 706 O O . PRO A 1 84 ? -13.013 -0.215 10.412 1.00 95.75 84 PRO A O 1
ATOM 709 N N . VAL A 1 85 ? -13.860 1.684 9.555 1.00 94.38 85 VAL A N 1
ATOM 710 C CA . VAL A 1 85 ? -13.509 2.559 10.679 1.00 94.38 85 VAL A CA 1
ATOM 711 C C . VAL A 1 85 ? -14.558 3.637 10.909 1.00 94.38 85 VAL A C 1
ATOM 713 O O . VAL A 1 85 ? -15.017 4.294 9.989 1.00 94.38 85 VAL A O 1
ATOM 716 N N . ALA A 1 86 ? -14.906 3.892 12.171 1.00 90.62 86 ALA A N 1
ATOM 717 C CA . ALA A 1 86 ? -15.917 4.900 12.497 1.00 90.62 86 ALA A CA 1
ATOM 718 C C . ALA A 1 86 ? -15.502 6.329 12.092 1.00 90.62 86 ALA A C 1
ATOM 720 O O . ALA A 1 86 ? -16.346 7.136 11.698 1.00 90.62 86 ALA A O 1
ATOM 721 N N . ARG A 1 87 ? -14.207 6.646 12.215 1.00 90.88 87 ARG A N 1
ATOM 722 C CA . ARG A 1 87 ? -13.615 7.940 11.859 1.00 90.88 87 ARG A CA 1
ATOM 723 C C . ARG A 1 87 ? -12.133 7.797 11.534 1.00 90.88 87 ARG A C 1
ATOM 725 O O . ARG A 1 87 ? -11.460 6.905 12.056 1.00 90.88 87 ARG A O 1
ATOM 732 N N . TYR A 1 88 ? -11.618 8.745 10.759 1.00 92.00 88 TYR A N 1
ATOM 733 C CA . TYR A 1 88 ? -10.184 8.884 10.543 1.00 92.00 88 TYR A CA 1
ATOM 734 C C . TYR A 1 88 ? -9.441 9.086 11.870 1.00 92.00 88 TYR A C 1
ATOM 736 O O . TYR A 1 88 ? -9.848 9.876 12.723 1.00 92.00 88 TYR A O 1
ATOM 744 N N . SER A 1 89 ? -8.301 8.414 12.007 1.00 93.81 89 SER A N 1
ATOM 745 C CA . SER A 1 89 ? -7.269 8.785 12.969 1.00 93.81 89 SER A CA 1
ATOM 746 C C . SER A 1 89 ? -5.897 8.469 12.386 1.00 93.81 89 SER A C 1
ATOM 748 O O . SER A 1 89 ? -5.704 7.406 11.794 1.00 93.81 89 SER A O 1
ATOM 750 N N . ARG A 1 90 ? -4.924 9.365 12.587 1.00 94.00 90 ARG A N 1
ATOM 751 C CA . ARG A 1 90 ? -3.542 9.161 12.120 1.00 94.00 90 ARG A CA 1
ATOM 752 C C . ARG A 1 90 ? -2.926 7.891 12.718 1.00 94.00 90 ARG A C 1
ATOM 754 O O . ARG A 1 90 ? -2.309 7.110 12.003 1.00 94.00 90 ARG A O 1
ATOM 761 N N . LYS A 1 91 ? -3.141 7.656 14.019 1.00 95.50 91 LYS A N 1
ATOM 762 C CA . LYS A 1 91 ? -2.699 6.433 14.710 1.00 95.50 91 LYS A CA 1
ATOM 763 C C . LYS A 1 91 ? -3.349 5.181 14.113 1.00 95.50 91 LYS A C 1
ATOM 765 O O . LYS A 1 91 ? -2.660 4.196 13.884 1.00 95.50 91 LYS A O 1
ATOM 770 N N . GLY A 1 92 ? -4.653 5.231 13.830 1.00 95.75 92 GLY A N 1
ATOM 771 C CA . GLY A 1 92 ? -5.368 4.117 13.208 1.00 95.75 92 GLY A CA 1
ATOM 772 C C . GLY A 1 92 ? -4.872 3.809 11.797 1.00 95.75 92 GLY A C 1
ATOM 773 O O . GLY A 1 92 ? -4.716 2.638 11.467 1.00 95.75 92 GLY A O 1
ATOM 774 N N . LEU A 1 93 ? -4.570 4.841 11.001 1.00 95.94 93 LEU A N 1
ATOM 775 C CA . LEU A 1 93 ? -4.019 4.674 9.656 1.00 95.94 93 LEU A CA 1
ATOM 776 C C . LEU A 1 93 ? -2.645 3.991 9.702 1.00 95.94 93 LEU A C 1
ATOM 778 O O . LEU A 1 93 ? -2.426 3.041 8.962 1.00 95.94 93 LEU A O 1
ATOM 782 N N . ARG A 1 94 ? -1.751 4.419 10.606 1.00 96.31 94 ARG A N 1
ATOM 783 C CA . ARG A 1 94 ? -0.428 3.791 10.790 1.00 96.31 94 ARG A CA 1
ATOM 784 C C . ARG A 1 94 ? -0.528 2.336 11.248 1.00 96.31 94 ARG A C 1
ATOM 786 O O . ARG A 1 94 ? 0.095 1.473 10.646 1.00 96.31 94 ARG A O 1
ATOM 793 N N . ALA A 1 95 ? -1.382 2.047 12.229 1.00 97.06 95 ALA A N 1
ATOM 794 C CA . ALA A 1 95 ? -1.592 0.674 12.691 1.00 97.06 95 ALA A CA 1
ATOM 795 C C . ALA A 1 95 ? -2.173 -0.230 11.588 1.00 97.06 95 ALA A C 1
ATOM 797 O O . ALA A 1 95 ? -1.799 -1.394 11.462 1.00 97.06 95 ALA A O 1
ATOM 798 N N . PHE A 1 96 ? -3.092 0.296 10.770 1.00 97.38 96 PHE A N 1
ATOM 799 C CA . PHE A 1 96 ? -3.588 -0.429 9.603 1.00 97.38 96 PHE A CA 1
ATOM 800 C C . PHE A 1 96 ? -2.488 -0.638 8.558 1.00 97.38 96 PHE A C 1
ATOM 802 O O . PHE A 1 96 ? -2.417 -1.718 7.978 1.00 97.38 96 PHE A O 1
ATOM 809 N N . ALA A 1 97 ? -1.621 0.351 8.349 1.00 96.94 97 ALA A N 1
ATOM 810 C CA . ALA A 1 97 ? -0.513 0.266 7.409 1.00 96.94 97 ALA A CA 1
ATOM 811 C C . ALA A 1 97 ? 0.504 -0.819 7.788 1.00 96.94 97 ALA A C 1
ATOM 813 O O . ALA A 1 97 ? 0.803 -1.675 6.961 1.00 96.94 97 ALA A O 1
ATOM 814 N N . GLU A 1 98 ? 0.937 -0.860 9.048 1.00 96.75 98 GLU A N 1
ATOM 815 C CA . GLU A 1 98 ? 1.841 -1.896 9.570 1.00 96.75 98 GLU A CA 1
ATOM 816 C C . GLU A 1 98 ? 1.238 -3.300 9.419 1.00 96.75 98 GLU A C 1
ATOM 818 O O . GLU A 1 98 ? 1.866 -4.204 8.865 1.00 96.75 98 GLU A O 1
ATOM 823 N N . ALA A 1 99 ? -0.024 -3.471 9.828 1.00 97.62 99 ALA A N 1
ATOM 824 C CA . ALA A 1 99 ? -0.732 -4.743 9.687 1.00 97.62 99 ALA A CA 1
ATOM 825 C C . ALA A 1 99 ? -0.961 -5.143 8.218 1.00 97.62 99 ALA A C 1
ATOM 827 O O . ALA A 1 99 ? -1.107 -6.327 7.908 1.00 97.62 99 ALA A O 1
ATOM 828 N N . THR A 1 100 ? -1.040 -4.168 7.312 1.00 97.50 100 THR A N 1
ATOM 829 C C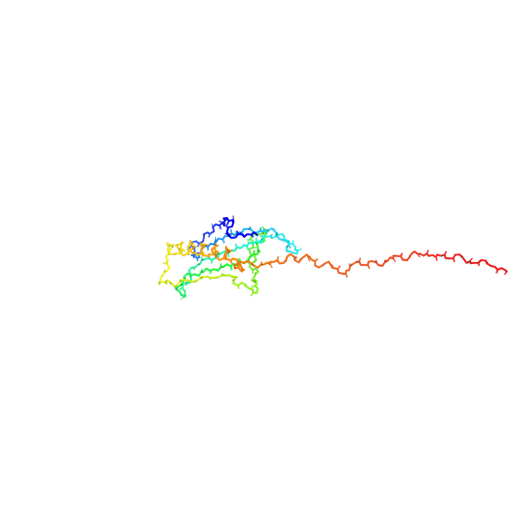A . THR A 1 100 ? -1.188 -4.405 5.873 1.00 97.50 100 THR A CA 1
ATOM 830 C C . THR A 1 100 ? 0.128 -4.838 5.255 1.00 97.50 100 THR A C 1
ATOM 832 O O . THR A 1 100 ? 0.131 -5.841 4.551 1.00 97.50 100 THR A O 1
ATOM 835 N N . LEU A 1 101 ? 1.231 -4.154 5.562 1.00 95.88 101 LEU A N 1
ATOM 836 C CA . LEU A 1 101 ? 2.560 -4.528 5.084 1.00 95.88 101 LEU A CA 1
ATOM 837 C C . LEU A 1 101 ? 2.943 -5.943 5.540 1.00 95.88 101 LEU A C 1
ATOM 839 O O . LEU A 1 101 ? 3.433 -6.732 4.737 1.00 95.88 101 LEU A O 1
ATOM 843 N N . ALA A 1 102 ? 2.661 -6.292 6.799 1.00 95.69 102 ALA A N 1
ATOM 844 C CA . ALA A 1 102 ? 2.902 -7.640 7.312 1.00 95.69 102 ALA A CA 1
ATOM 845 C C . ALA A 1 102 ? 2.094 -8.706 6.551 1.00 95.69 102 ALA A C 1
ATOM 847 O O . ALA A 1 102 ? 2.645 -9.728 6.151 1.00 95.69 102 ALA A O 1
ATOM 848 N N . ALA A 1 103 ? 0.804 -8.454 6.303 1.00 95.94 103 ALA A N 1
ATOM 849 C CA . ALA A 1 103 ? -0.030 -9.378 5.534 1.00 95.94 103 ALA A CA 1
ATOM 850 C C . ALA A 1 103 ? 0.414 -9.489 4.073 1.00 95.94 103 ALA A C 1
ATOM 852 O O . ALA A 1 103 ? 0.343 -10.570 3.502 1.00 95.94 103 ALA A O 1
ATOM 853 N N . LEU A 1 104 ? 0.889 -8.392 3.482 1.00 94.62 104 LEU A N 1
ATOM 854 C CA . LEU A 1 104 ? 1.402 -8.410 2.122 1.00 94.62 104 LEU A CA 1
ATOM 855 C C . LEU A 1 104 ? 2.672 -9.267 2.018 1.00 94.62 104 LEU A C 1
ATOM 857 O O . LEU A 1 104 ? 2.774 -10.094 1.123 1.00 94.62 104 LEU A O 1
ATOM 861 N N . ARG A 1 105 ? 3.606 -9.133 2.968 1.00 93.50 105 ARG A N 1
ATOM 862 C CA . ARG A 1 105 ? 4.793 -10.005 3.047 1.00 93.50 105 ARG A CA 1
ATOM 863 C C . ARG A 1 105 ? 4.421 -11.474 3.229 1.00 93.50 105 ARG A C 1
ATOM 865 O O . ARG A 1 105 ? 5.062 -12.348 2.662 1.00 93.50 105 ARG A O 1
ATOM 872 N N . GLN A 1 106 ? 3.375 -11.757 4.002 1.00 93.31 106 GLN A N 1
ATOM 873 C CA . GLN A 1 106 ? 2.886 -13.124 4.161 1.00 93.31 106 GLN A CA 1
ATOM 874 C C . GLN A 1 106 ? 2.298 -13.682 2.856 1.00 93.31 106 GLN A C 1
ATOM 876 O O . GLN A 1 106 ? 2.579 -14.828 2.520 1.00 93.31 106 GLN A O 1
ATOM 881 N N . ALA A 1 107 ? 1.511 -12.887 2.127 1.00 90.94 107 ALA A N 1
ATOM 882 C CA . ALA A 1 107 ? 0.977 -13.261 0.817 1.00 90.94 107 ALA A CA 1
ATOM 883 C C . ALA A 1 107 ? 2.105 -13.516 -0.202 1.00 90.94 107 ALA A C 1
ATOM 885 O O . ALA A 1 107 ? 2.070 -14.495 -0.942 1.00 90.94 107 ALA A O 1
ATOM 886 N N . ASP A 1 108 ? 3.150 -12.687 -0.172 1.00 88.62 108 ASP A N 1
ATOM 887 C CA . ASP A 1 108 ? 4.335 -12.813 -1.025 1.00 88.62 108 ASP A CA 1
ATOM 888 C C . ASP A 1 108 ? 5.098 -14.109 -0.727 1.00 88.62 108 ASP A C 1
ATOM 890 O O . ASP A 1 108 ? 5.380 -14.899 -1.624 1.00 88.62 108 ASP A O 1
ATOM 894 N N . ALA A 1 109 ? 5.326 -14.402 0.556 1.00 88.06 109 ALA A N 1
ATOM 895 C CA . ALA A 1 109 ? 5.932 -15.656 0.997 1.00 88.06 109 ALA A CA 1
ATOM 896 C C . ALA A 1 109 ? 5.077 -16.896 0.671 1.00 88.06 109 ALA A C 1
ATOM 898 O O . ALA A 1 109 ? 5.616 -17.994 0.538 1.00 88.06 109 ALA A O 1
ATOM 899 N N . ALA A 1 110 ? 3.757 -16.735 0.539 1.00 89.12 110 ALA A N 1
ATOM 900 C CA . ALA A 1 110 ? 2.839 -17.792 0.116 1.00 89.12 110 ALA A CA 1
ATOM 901 C C . ALA A 1 110 ? 2.809 -17.996 -1.412 1.00 89.12 110 ALA A C 1
ATOM 903 O O . ALA A 1 110 ? 2.140 -18.915 -1.884 1.00 89.12 110 ALA A O 1
ATOM 904 N N . GLY A 1 111 ? 3.534 -17.173 -2.178 1.00 83.69 111 GLY A N 1
ATOM 905 C CA . GLY A 1 111 ? 3.588 -17.251 -3.635 1.00 83.69 111 GLY A CA 1
ATOM 906 C C . GLY A 1 111 ? 2.354 -16.678 -4.331 1.00 83.69 111 GLY A C 1
ATOM 907 O O . GLY A 1 111 ? 2.054 -17.085 -5.453 1.00 83.69 111 GLY A O 1
ATOM 908 N N . GLU A 1 112 ? 1.616 -15.765 -3.687 1.00 86.88 112 GLU A N 1
ATOM 909 C CA . GLU A 1 112 ? 0.540 -15.043 -4.369 1.00 86.88 112 GLU A CA 1
ATOM 910 C C . GLU A 1 112 ? 1.105 -14.188 -5.525 1.00 86.88 112 GLU A C 1
ATOM 912 O O . GLU A 1 112 ? 2.203 -13.632 -5.415 1.00 86.88 112 GLU A O 1
ATOM 917 N N . PRO A 1 113 ? 0.370 -14.036 -6.641 1.00 80.44 113 PRO A N 1
ATOM 918 C CA . PRO A 1 113 ? 0.799 -13.217 -7.773 1.00 80.44 113 PRO A CA 1
ATOM 919 C C . PRO A 1 113 ? 0.635 -11.718 -7.458 1.00 80.44 113 PRO A C 1
ATOM 921 O O . PRO A 1 113 ? -0.323 -11.073 -7.877 1.00 80.44 113 PRO A O 1
ATOM 924 N N . LEU A 1 114 ? 1.569 -11.161 -6.683 1.00 79.50 114 LEU A N 1
ATOM 925 C CA . LEU A 1 114 ? 1.507 -9.790 -6.148 1.00 79.50 114 LEU A CA 1
ATOM 926 C C . LEU A 1 114 ? 2.177 -8.727 -7.025 1.00 79.50 114 LEU A C 1
ATOM 928 O O . LEU A 1 114 ? 2.243 -7.559 -6.654 1.00 79.50 114 LEU A O 1
ATOM 932 N N . HIS A 1 115 ? 2.710 -9.116 -8.170 1.00 74.06 115 HIS A N 1
ATOM 933 C CA . HIS A 1 115 ? 3.272 -8.215 -9.163 1.00 74.06 115 HIS A CA 1
ATOM 934 C C . HIS A 1 115 ? 2.943 -8.794 -10.532 1.00 74.06 115 HIS A C 1
ATOM 936 O O . HIS A 1 115 ? 2.985 -10.008 -10.726 1.00 74.06 115 HIS A O 1
ATOM 942 N N . VAL A 1 116 ? 2.568 -7.934 -11.477 1.00 59.00 116 VAL A N 1
ATOM 943 C CA . VAL A 1 116 ? 2.392 -8.384 -12.853 1.00 59.00 116 VAL A CA 1
ATOM 944 C C . VAL A 1 116 ? 3.790 -8.458 -13.438 1.00 59.00 116 VAL A C 1
ATOM 946 O O . VAL A 1 116 ? 4.481 -7.439 -13.500 1.00 59.00 116 VAL A O 1
ATOM 949 N N . ASP A 1 117 ? 4.188 -9.662 -13.844 1.00 54.38 117 ASP A N 1
ATOM 950 C CA . ASP A 1 117 ? 5.274 -9.873 -14.793 1.00 54.38 117 ASP A CA 1
ATOM 951 C C . ASP A 1 117 ? 4.992 -9.011 -16.027 1.00 54.38 117 ASP A C 1
ATOM 953 O O . ASP A 1 117 ? 4.219 -9.363 -16.921 1.00 54.38 117 ASP A O 1
ATOM 957 N N . LEU A 1 118 ? 5.605 -7.830 -16.050 1.00 52.19 118 LEU A N 1
ATOM 958 C CA . LEU A 1 118 ? 5.810 -7.048 -17.254 1.00 52.19 118 LEU A CA 1
ATOM 959 C C . LEU A 1 118 ? 6.822 -7.834 -18.061 1.00 52.19 118 LEU A C 1
ATOM 961 O O . LEU A 1 118 ? 8.029 -7.644 -17.892 1.00 52.19 118 LEU A O 1
ATOM 965 N N . VAL A 1 119 ? 6.296 -8.780 -18.838 1.00 43.25 119 VAL A N 1
ATOM 966 C CA . VAL A 1 119 ? 7.032 -9.560 -19.822 1.00 43.25 119 VAL A CA 1
ATOM 967 C C . VAL A 1 119 ? 8.06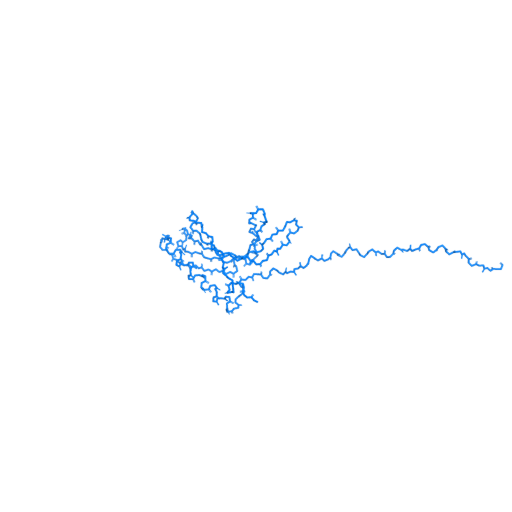5 -8.621 -20.435 1.00 43.25 119 VAL A C 1
ATOM 969 O O . VAL A 1 119 ? 7.686 -7.598 -21.013 1.00 43.25 119 VAL A O 1
ATOM 972 N N . ASP A 1 120 ? 9.354 -8.941 -20.277 1.00 43.88 120 ASP A N 1
ATOM 973 C CA . ASP A 1 120 ? 10.373 -8.487 -21.218 1.00 43.88 120 ASP A CA 1
ATOM 974 C C . ASP A 1 120 ? 9.924 -9.053 -22.561 1.00 43.88 120 ASP A C 1
ATOM 976 O O . ASP A 1 120 ? 10.286 -10.158 -22.951 1.00 43.88 120 ASP A O 1
ATOM 980 N N . THR A 1 121 ? 9.013 -8.349 -23.220 1.00 38.09 121 THR A N 1
ATOM 981 C CA . THR A 1 121 ? 8.808 -8.523 -24.638 1.00 38.09 121 THR A CA 1
ATOM 982 C C . THR A 1 121 ? 9.945 -7.693 -25.200 1.00 38.09 121 THR A C 1
ATOM 984 O O . THR A 1 121 ? 9.826 -6.465 -25.189 1.00 38.09 121 THR A O 1
ATOM 987 N N . PRO A 1 122 ? 11.093 -8.293 -25.586 1.00 39.91 122 PRO A N 1
ATOM 988 C CA . PRO A 1 122 ? 12.029 -7.561 -26.420 1.00 39.91 122 PRO A CA 1
ATOM 989 C C . PRO A 1 122 ? 11.207 -6.959 -27.562 1.00 39.91 122 PRO A C 1
ATOM 991 O O . PRO A 1 122 ? 10.274 -7.635 -28.021 1.00 39.91 122 PRO A O 1
ATOM 994 N N . PRO A 1 123 ? 11.479 -5.707 -27.977 1.00 39.34 123 PRO A N 1
ATOM 995 C CA . PRO A 1 123 ? 10.771 -5.124 -29.107 1.00 39.34 123 PRO A CA 1
ATOM 996 C C . PRO A 1 123 ? 10.771 -6.177 -30.206 1.00 39.34 123 PRO A C 1
ATOM 998 O O . PRO A 1 123 ? 11.825 -6.753 -30.498 1.00 39.34 123 PRO A O 1
ATOM 1001 N N . ALA A 1 124 ? 9.577 -6.534 -30.691 1.00 40.00 124 ALA A N 1
ATOM 1002 C CA . ALA A 1 124 ? 9.459 -7.474 -31.788 1.00 40.00 124 ALA A CA 1
ATOM 1003 C C . ALA A 1 124 ? 10.413 -6.954 -32.856 1.00 40.00 124 ALA A C 1
ATOM 1005 O O . ALA A 1 124 ? 10.242 -5.825 -33.309 1.00 40.00 124 ALA A O 1
ATOM 1006 N N . ALA A 1 125 ? 11.478 -7.708 -33.142 1.00 43.72 125 ALA A N 1
ATOM 1007 C CA . ALA A 1 125 ? 12.406 -7.315 -34.181 1.00 43.72 125 ALA A CA 1
ATOM 1008 C C . ALA A 1 125 ? 11.547 -7.088 -35.421 1.00 43.72 125 ALA A C 1
ATOM 1010 O O . ALA A 1 125 ? 10.850 -8.015 -35.848 1.00 43.72 125 ALA A O 1
ATOM 1011 N N . ASP A 1 126 ? 11.522 -5.850 -35.915 1.00 42.47 126 ASP A N 1
ATOM 1012 C CA . ASP A 1 126 ? 10.789 -5.513 -37.121 1.00 42.47 126 ASP A CA 1
ATOM 1013 C C . ASP A 1 126 ? 11.162 -6.552 -38.185 1.00 42.47 126 ASP A C 1
ATOM 1015 O O . ASP A 1 126 ? 12.352 -6.729 -38.476 1.00 42.47 126 ASP A O 1
ATOM 1019 N N . PRO A 1 127 ? 10.204 -7.282 -38.781 1.00 48.72 127 PRO A N 1
ATOM 1020 C CA . PRO A 1 127 ? 10.498 -8.127 -39.924 1.00 48.72 127 PRO A CA 1
ATOM 1021 C C . PRO A 1 127 ? 10.662 -7.219 -41.147 1.00 48.72 127 PRO A C 1
ATOM 1023 O O . PRO A 1 127 ? 9.840 -7.222 -42.058 1.00 48.72 127 PRO A O 1
ATOM 1026 N N . SER A 1 128 ? 11.677 -6.360 -41.148 1.00 51.81 128 SER A N 1
ATOM 1027 C CA . SER A 1 128 ? 11.986 -5.452 -42.250 1.00 51.81 128 SER A CA 1
ATOM 1028 C C . SER A 1 128 ? 13.450 -5.039 -42.198 1.00 51.81 128 SER A C 1
ATOM 1030 O O . SER A 1 128 ? 13.768 -3.880 -41.994 1.00 51.81 128 SER A O 1
ATOM 1032 N N . ASP A 1 129 ? 14.340 -6.010 -42.402 1.00 46.81 129 ASP A N 1
ATOM 1033 C CA . ASP A 1 129 ? 15.439 -5.810 -43.351 1.00 46.81 129 ASP A CA 1
ATOM 1034 C C . ASP A 1 129 ? 16.075 -7.150 -43.749 1.00 46.81 129 ASP A C 1
ATOM 1036 O O . ASP A 1 129 ? 17.255 -7.429 -43.550 1.00 46.81 129 ASP A O 1
ATOM 1040 N N . THR A 1 130 ? 15.279 -8.022 -44.377 1.00 44.31 130 THR A N 1
ATOM 1041 C CA . THR A 1 130 ? 15.873 -8.905 -45.391 1.00 44.31 130 THR A CA 1
ATOM 1042 C C . THR A 1 130 ? 16.057 -8.055 -46.640 1.00 44.31 130 THR A C 1
ATOM 1044 O O . THR A 1 130 ? 15.242 -8.088 -47.559 1.00 44.31 130 THR A O 1
ATOM 1047 N N . SER A 1 131 ? 17.115 -7.245 -46.646 1.00 48.25 131 SER A N 1
ATOM 1048 C CA . SER A 1 131 ? 17.654 -6.708 -47.889 1.00 48.25 131 SER A CA 1
ATOM 1049 C C . SER A 1 131 ? 17.917 -7.899 -48.825 1.00 48.25 131 SER A C 1
ATOM 1051 O O . SER A 1 131 ? 18.645 -8.818 -48.433 1.00 48.25 131 SER A O 1
ATOM 1053 N N . PRO A 1 132 ? 17.319 -7.960 -50.029 1.00 57.28 132 PRO A N 1
ATOM 1054 C CA . PRO A 1 132 ? 17.669 -9.003 -50.980 1.00 57.28 132 PRO A CA 1
ATOM 1055 C C . PRO A 1 132 ? 19.153 -8.849 -51.344 1.00 57.28 132 PRO A C 1
ATOM 1057 O O . PRO A 1 132 ? 19.643 -7.717 -51.421 1.00 57.28 132 PRO A O 1
ATOM 1060 N N . PRO A 1 133 ? 19.901 -9.944 -51.573 1.00 49.59 133 PRO A N 1
ATOM 1061 C CA . PRO A 1 133 ? 21.266 -9.819 -52.053 1.00 49.59 133 PRO A CA 1
ATOM 1062 C C . PRO A 1 133 ? 21.238 -9.052 -53.376 1.00 49.59 133 PRO A C 1
ATOM 1064 O O . PRO A 1 133 ? 20.529 -9.432 -54.310 1.00 49.59 133 PRO A O 1
ATOM 1067 N N . ALA A 1 134 ? 21.989 -7.952 -53.435 1.00 51.66 134 ALA A N 1
ATOM 1068 C CA . ALA A 1 134 ? 22.205 -7.207 -54.661 1.00 51.66 134 ALA A CA 1
ATOM 1069 C C . ALA A 1 134 ? 22.723 -8.179 -55.729 1.00 51.66 134 ALA A C 1
ATOM 1071 O O . ALA A 1 134 ? 23.811 -8.744 -55.597 1.00 51.66 134 ALA A O 1
ATOM 1072 N N . ALA A 1 135 ? 21.921 -8.405 -56.769 1.00 49.62 135 ALA A N 1
ATOM 1073 C CA . ALA A 1 135 ? 22.356 -9.130 -57.946 1.00 49.62 135 ALA A CA 1
ATOM 1074 C C . ALA A 1 135 ? 23.542 -8.370 -58.551 1.00 49.62 135 ALA A C 1
ATOM 1076 O O . ALA A 1 135 ? 23.397 -7.239 -59.017 1.00 49.62 135 ALA A O 1
ATOM 1077 N N . ALA A 1 136 ? 24.727 -8.976 -58.511 1.00 54.22 136 ALA A N 1
ATOM 1078 C CA . ALA A 1 136 ? 25.857 -8.504 -59.291 1.00 54.22 136 ALA A CA 1
ATOM 1079 C C . ALA A 1 136 ? 25.480 -8.578 -60.783 1.00 54.22 136 ALA A C 1
ATOM 1081 O O . ALA A 1 136 ? 24.934 -9.602 -61.209 1.00 54.22 136 ALA A O 1
ATOM 1082 N N . PRO A 1 137 ? 25.760 -7.548 -61.598 1.00 45.78 137 PRO A N 1
ATOM 1083 C CA . PRO A 1 137 ? 25.614 -7.676 -63.035 1.00 45.78 137 PRO A CA 1
ATOM 1084 C C . PRO A 1 137 ? 26.710 -8.621 -63.535 1.00 45.78 137 PRO A C 1
ATOM 1086 O O . PRO A 1 137 ? 27.889 -8.274 -63.572 1.00 45.78 137 PRO A O 1
ATOM 1089 N N . VAL A 1 138 ? 26.322 -9.842 -63.895 1.00 52.97 138 VAL A N 1
ATOM 1090 C CA . VAL A 1 138 ? 27.133 -10.699 -64.758 1.00 52.97 138 VAL A CA 1
ATOM 1091 C C . VAL A 1 138 ? 26.890 -10.255 -66.196 1.00 52.97 138 VAL A C 1
ATOM 1093 O O . VAL A 1 138 ? 25.991 -10.753 -66.868 1.00 52.97 138 VAL A O 1
ATOM 1096 N N . ASP A 1 139 ? 27.680 -9.294 -66.675 1.00 44.81 139 ASP A N 1
ATOM 1097 C CA . ASP A 1 139 ? 27.832 -9.098 -68.117 1.00 44.81 139 ASP A CA 1
ATOM 1098 C C . ASP A 1 139 ? 28.585 -10.315 -68.669 1.00 44.81 139 ASP A C 1
ATOM 1100 O O . ASP A 1 139 ? 29.815 -10.411 -68.652 1.00 44.81 139 ASP A O 1
ATOM 1104 N N . GLY A 1 140 ? 27.804 -11.310 -69.085 1.00 43.03 140 GLY A N 1
ATOM 1105 C CA . GLY A 1 140 ? 28.271 -12.459 -69.836 1.00 43.03 140 GLY A CA 1
ATOM 1106 C C . GLY A 1 140 ? 28.714 -12.013 -71.224 1.00 43.03 140 GLY A C 1
ATOM 1107 O O . GLY A 1 140 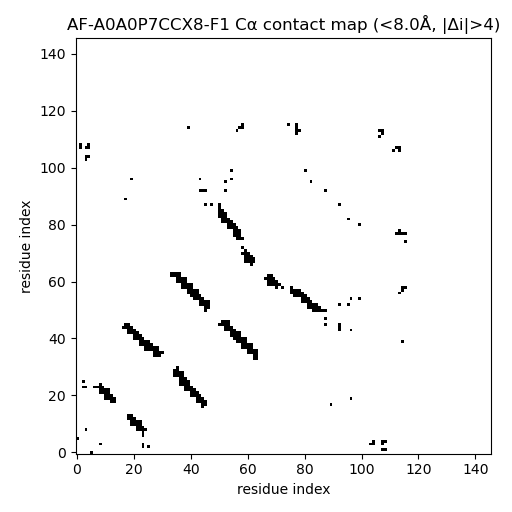? 27.898 -11.884 -72.136 1.00 43.03 140 GLY A O 1
ATOM 1108 N N . LEU A 1 141 ? 30.022 -11.823 -71.397 1.00 44.31 141 LEU A N 1
ATOM 1109 C CA . LEU A 1 141 ? 30.651 -11.856 -72.712 1.00 44.31 141 LEU A CA 1
ATOM 1110 C C . LEU A 1 141 ? 30.340 -13.207 -73.367 1.00 44.31 141 LEU A C 1
ATOM 1112 O O . LEU A 1 141 ? 30.608 -14.277 -72.821 1.00 44.31 141 LEU A O 1
ATOM 1116 N N . SER A 1 142 ? 29.703 -13.108 -74.528 1.00 45.41 142 SER A N 1
ATOM 1117 C CA . SER A 1 142 ? 29.121 -14.201 -75.292 1.00 45.41 142 SER A CA 1
ATOM 1118 C C . SER A 1 142 ? 30.143 -15.271 -75.682 1.00 45.41 142 SER A C 1
ATOM 1120 O O . SER A 1 142 ? 31.282 -14.977 -76.043 1.00 45.41 142 SER A O 1
ATOM 1122 N N . HIS A 1 143 ? 29.684 -16.524 -75.637 1.00 40.03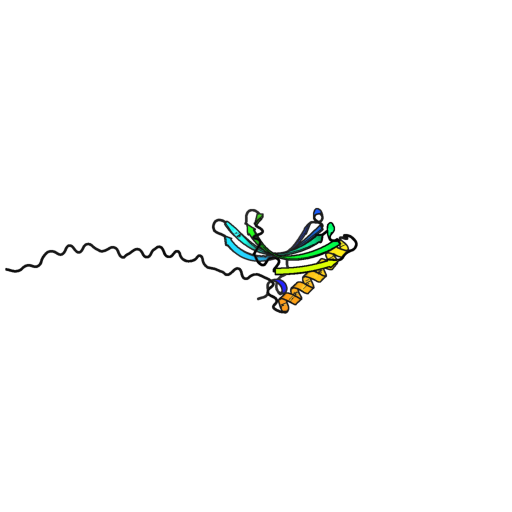 143 HIS A N 1
ATOM 1123 C CA . HIS A 1 143 ? 30.307 -17.691 -76.255 1.00 40.03 143 HIS A CA 1
ATOM 1124 C C . HIS A 1 143 ? 30.758 -17.401 -77.693 1.00 40.03 143 HIS A C 1
ATOM 1126 O O . HIS A 1 143 ? 29.988 -16.887 -78.502 1.00 40.03 143 HIS A O 1
ATOM 1132 N N . GLY A 1 144 ? 31.980 -17.813 -78.025 1.00 38.66 144 GLY A N 1
ATOM 1133 C CA . GLY A 1 144 ? 32.357 -18.056 -79.412 1.00 38.66 144 GLY A CA 1
ATOM 1134 C C . GLY A 1 144 ? 31.790 -19.387 -79.903 1.00 38.66 144 GLY A C 1
ATOM 1135 O O . GLY A 1 144 ? 31.671 -20.321 -79.114 1.00 38.66 144 GLY A O 1
ATOM 1136 N N . ALA A 1 145 ? 31.486 -19.473 -81.197 1.00 40.88 145 ALA A N 1
ATOM 1137 C CA . ALA A 1 145 ? 31.827 -20.606 -82.060 1.00 40.88 145 ALA A CA 1
ATOM 1138 C C . ALA A 1 145 ? 31.289 -20.393 -83.487 1.00 40.88 145 ALA A C 1
ATOM 1140 O O . ALA A 1 145 ? 30.093 -20.181 -83.661 1.00 40.88 145 ALA A O 1
ATOM 1141 N N . GLN A 1 146 ? 32.212 -20.605 -84.435 1.00 39.62 146 GLN A N 1
ATOM 1142 C CA . GLN A 1 146 ? 32.062 -20.952 -85.860 1.00 39.62 146 GLN A CA 1
ATOM 1143 C C . GLN A 1 146 ? 31.730 -19.848 -86.865 1.00 39.62 146 GLN A C 1
ATOM 1145 O O . GLN A 1 146 ? 30.619 -19.285 -86.837 1.00 39.62 146 GLN A O 1
#

Solvent-accessible surface area (backbone atoms only — not comparable to full-atom values): 9050 Å² total; per-residue (Å²): 137,61,67,73,67,77,44,87,54,52,77,48,80,38,76,92,73,49,32,42,30,39,36,38,82,73,47,78,42,80,54,98,87,50,62,26,33,37,31,41,36,40,42,32,33,60,43,73,94,77,32,22,40,40,34,35,32,37,66,34,41,34,33,80,85,74,51,69,47,76,57,79,50,97,66,61,62,50,39,74,50,76,44,81,37,98,66,93,44,74,68,57,51,51,54,50,48,55,58,44,54,54,50,49,31,51,42,48,76,71,66,51,76,73,65,82,83,75,68,86,68,68,76,76,75,72,96,74,77,83,70,73,81,79,79,74,86,76,82,73,79,74,85,86,84,136

Secondary structure (DSSP, 8-state):
--HHHHSPPEEEEETTTTEEEEEEEEEEEEETTEEEEEEEEEEEEEETTTTEEEEEEEEEEEETTS-EE----TT-SSEEEEEE-SS--HHHHHHHHHHHHHHHHHHHHTT---S-----------S---PPP-------------